Protein AF-A0A0F9MLA1-F1 (afdb_monomer)

Mean predicted aligned error: 2.84 Å

Foldseek 3Di:
DDFPEEFEALAPVSVVVVVVCVVVVGRYHYDYPPDRCPPCRVPPD

Radius of gyration: 11.08 Å; Cα contacts (8 Å, |Δi|>4): 59; chains: 1; bounding box: 34×14×24 Å

Solvent-accessible surface area (backbone atoms only — not comparable to full-atom values): 2781 Å² total; per-residue (Å²): 142,85,57,83,40,78,41,83,41,36,32,63,65,41,48,48,52,45,52,62,40,43,76,70,71,45,49,65,43,79,45,51,94,77,55,76,20,75,53,68,66,63,56,72,134

Secondary structure (DSSP, 8-state):
---SEEEE--SHHHHHHHHHHHTTT--EEEE-SSSTTTTTTTS--

Sequence (45 aa):
MNADVIIVGGGVIGTACAYFLSRRGVQVRVLERNHLGAGASGAPA

Structure (mmCIF, N/CA/C/O backbone):
data_AF-A0A0F9MLA1-F1
#
_entry.id   AF-A0A0F9MLA1-F1
#
loop_
_atom_site.group_PDB
_atom_site.id
_atom_site.type_symbol
_atom_site.label_atom_id
_atom_site.label_alt_id
_atom_site.label_comp_id
_atom_site.label_asym_id
_atom_site.label_entity_id
_atom_site.label_seq_id
_atom_site.pdbx_PDB_ins_code
_atom_site.Cartn_x
_atom_site.Cartn_y
_atom_site.Cartn_z
_atom_site.occupancy
_atom_site.B_iso_or_equiv
_atom_site.auth_seq_id
_atom_site.auth_comp_id
_atom_site.auth_asym_id
_atom_site.auth_atom_id
_atom_site.pdbx_PDB_model_num
ATOM 1 N N . MET A 1 1 ? -19.232 -8.905 -0.630 1.00 58.19 1 MET A N 1
ATOM 2 C CA . MET A 1 1 ? -17.921 -8.238 -0.790 1.00 58.19 1 MET A CA 1
ATOM 3 C C . MET A 1 1 ? -18.137 -6.757 -0.541 1.00 58.19 1 MET A C 1
ATOM 5 O O . MET A 1 1 ? -18.405 -6.035 -1.489 1.00 58.19 1 MET A O 1
ATOM 9 N N . ASN A 1 2 ? -18.058 -6.311 0.712 1.00 85.06 2 ASN A N 1
ATOM 10 C CA . ASN A 1 2 ? -18.234 -4.895 1.043 1.00 85.06 2 ASN A CA 1
ATOM 11 C C . ASN A 1 2 ? -16.870 -4.289 1.393 1.00 85.06 2 ASN A C 1
ATOM 13 O O . ASN A 1 2 ? -15.959 -5.011 1.804 1.00 85.06 2 ASN A O 1
ATOM 17 N N . ALA A 1 3 ? -16.714 -3.005 1.106 1.00 93.94 3 ALA A N 1
ATOM 18 C CA . ALA A 1 3 ? -15.610 -2.162 1.537 1.00 93.94 3 ALA A CA 1
ATOM 19 C C . ALA A 1 3 ? -16.178 -0.747 1.671 1.00 93.94 3 ALA A C 1
ATOM 21 O O . ALA A 1 3 ? -16.960 -0.330 0.816 1.00 93.94 3 ALA A O 1
ATOM 22 N N . ASP A 1 4 ? -15.786 -0.031 2.717 1.00 97.06 4 ASP A N 1
ATOM 23 C CA . ASP A 1 4 ? -16.160 1.372 2.908 1.00 97.06 4 ASP A CA 1
ATOM 24 C C . ASP A 1 4 ? -15.343 2.272 1.972 1.00 97.06 4 ASP A C 1
ATOM 26 O O . ASP A 1 4 ? -15.811 3.312 1.517 1.00 97.06 4 ASP A O 1
ATOM 30 N N . VAL A 1 5 ? -14.107 1.851 1.664 1.00 98.25 5 VAL A N 1
ATOM 31 C CA . VAL A 1 5 ? -13.177 2.568 0.787 1.00 98.25 5 VAL A CA 1
ATOM 32 C C . VAL A 1 5 ? -12.511 1.602 -0.189 1.00 98.25 5 VAL A C 1
ATOM 34 O O . VAL A 1 5 ? -12.000 0.546 0.195 1.00 98.25 5 VAL A O 1
ATOM 37 N N . ILE A 1 6 ? -12.456 2.002 -1.459 1.00 98.12 6 ILE A N 1
ATOM 38 C CA . ILE A 1 6 ? -11.665 1.334 -2.495 1.00 98.12 6 ILE A CA 1
ATOM 39 C C . ILE A 1 6 ? -10.508 2.250 -2.891 1.00 98.12 6 ILE A C 1
ATOM 41 O O . ILE A 1 6 ? -10.716 3.416 -3.216 1.00 98.12 6 ILE A O 1
ATOM 45 N N . ILE A 1 7 ? -9.292 1.708 -2.885 1.00 98.31 7 ILE A N 1
ATOM 46 C CA . ILE A 1 7 ? -8.078 2.384 -3.350 1.00 98.31 7 ILE A CA 1
ATOM 47 C C . ILE A 1 7 ? -7.637 1.725 -4.653 1.00 98.31 7 ILE A C 1
ATOM 49 O O . ILE A 1 7 ? -7.436 0.512 -4.698 1.00 98.31 7 ILE A O 1
ATOM 53 N N . VAL A 1 8 ? -7.469 2.524 -5.705 1.00 98.00 8 VAL A N 1
ATOM 54 C CA . VAL A 1 8 ? -6.956 2.068 -7.002 1.00 98.00 8 VAL A CA 1
ATOM 55 C C . VAL A 1 8 ? -5.492 2.481 -7.117 1.00 98.00 8 VAL A C 1
ATOM 57 O O . VAL A 1 8 ? -5.183 3.670 -7.142 1.00 98.00 8 VAL A O 1
ATOM 60 N N . GLY A 1 9 ? -4.602 1.492 -7.172 1.00 97.81 9 GLY A N 1
ATOM 61 C CA . GLY A 1 9 ? -3.151 1.660 -7.188 1.00 97.81 9 GLY A CA 1
ATOM 62 C C . GLY A 1 9 ? -2.488 1.088 -5.932 1.00 97.81 9 GLY A C 1
ATOM 63 O O . GLY A 1 9 ? -2.674 1.586 -4.824 1.00 97.81 9 GLY A O 1
ATOM 64 N N . GLY A 1 10 ? -1.664 0.059 -6.118 1.00 97.75 10 GLY A N 1
ATOM 65 C CA . GLY A 1 10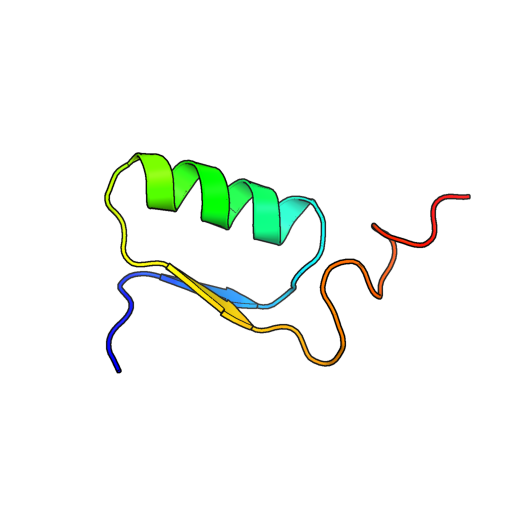 ? -0.898 -0.644 -5.084 1.00 97.75 10 GLY A CA 1
ATOM 66 C C . GLY A 1 10 ? 0.526 -0.116 -4.890 1.00 97.75 10 GLY A C 1
ATOM 67 O O . GLY A 1 10 ? 1.402 -0.869 -4.466 1.00 97.75 10 GLY A O 1
ATOM 68 N N . GLY A 1 11 ? 0.782 1.145 -5.247 1.00 97.88 11 GLY A N 1
ATOM 69 C CA . GLY A 1 11 ? 2.046 1.837 -4.967 1.00 97.88 11 GLY A CA 1
ATOM 70 C C . GLY A 1 11 ? 2.1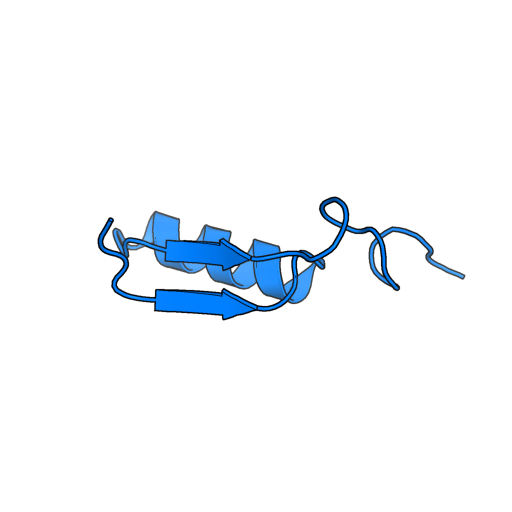45 2.322 -3.515 1.00 97.88 11 GLY A C 1
ATOM 71 O O . GLY A 1 11 ? 1.194 2.200 -2.746 1.00 97.88 11 GLY A O 1
ATOM 72 N N . VAL A 1 12 ? 3.280 2.929 -3.152 1.00 97.56 12 VAL A N 1
ATOM 73 C CA . VAL A 1 12 ? 3.603 3.346 -1.771 1.00 97.56 12 VAL A CA 1
ATOM 74 C C . VAL A 1 12 ? 2.538 4.248 -1.145 1.00 97.56 12 VAL A C 1
ATOM 76 O O . VAL A 1 12 ? 2.194 4.087 0.021 1.00 97.56 12 VAL A O 1
ATOM 79 N N . ILE A 1 13 ? 1.967 5.168 -1.924 1.00 97.81 13 ILE A N 1
ATOM 80 C CA . ILE A 1 13 ? 0.916 6.067 -1.437 1.00 97.81 13 ILE A CA 1
ATOM 81 C C . ILE A 1 13 ? -0.385 5.297 -1.202 1.00 97.81 13 ILE A C 1
ATOM 83 O O . ILE A 1 13 ? -0.992 5.429 -0.142 1.00 97.81 13 ILE A O 1
ATOM 87 N N . GLY A 1 14 ? -0.792 4.449 -2.150 1.00 98.19 14 GLY A N 1
ATOM 88 C CA . GLY A 1 14 ? -2.021 3.664 -2.035 1.00 98.19 14 GLY A CA 1
ATOM 89 C C . GLY A 1 14 ? 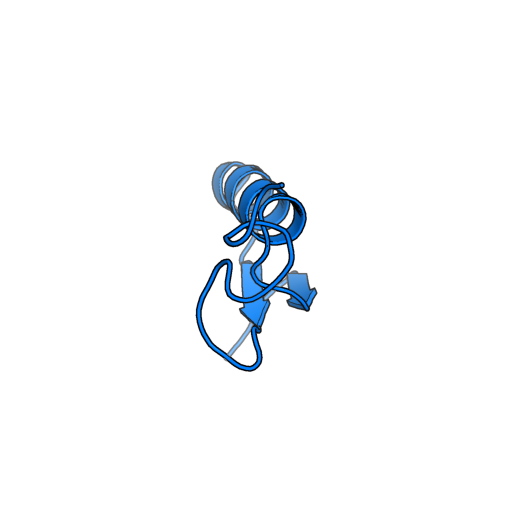-1.980 2.686 -0.860 1.00 98.19 14 GLY A C 1
ATOM 90 O O . GLY A 1 14 ? -2.931 2.608 -0.080 1.00 98.19 14 GLY A O 1
ATOM 91 N N . THR A 1 15 ? -0.854 1.997 -0.668 1.00 97.94 15 THR A N 1
ATOM 92 C CA . THR A 1 15 ? -0.668 1.077 0.461 1.00 97.94 15 THR A CA 1
ATOM 93 C C . THR A 1 15 ? -0.543 1.813 1.793 1.00 97.94 15 THR A C 1
ATOM 95 O O . THR A 1 15 ? -1.110 1.350 2.783 1.00 97.94 15 THR A O 1
ATOM 98 N N . ALA A 1 16 ? 0.101 2.986 1.836 1.00 98.50 16 ALA A N 1
ATOM 99 C CA . ALA A 1 16 ? 0.133 3.824 3.034 1.00 98.50 16 ALA A CA 1
ATOM 100 C C . ALA A 1 16 ? -1.274 4.298 3.432 1.00 98.50 16 ALA A C 1
ATOM 102 O O . ALA A 1 16 ? -1.670 4.148 4.589 1.00 98.50 16 ALA A O 1
ATOM 103 N N . CYS A 1 17 ? -2.065 4.804 2.480 1.00 98.50 17 CYS A N 1
ATOM 104 C CA . CYS A 1 17 ? -3.462 5.171 2.714 1.00 98.50 17 CYS A CA 1
ATOM 105 C C . CYS A 1 17 ? -4.272 3.981 3.246 1.00 98.50 17 CYS A C 1
ATOM 107 O O . CYS A 1 17 ? -4.948 4.116 4.267 1.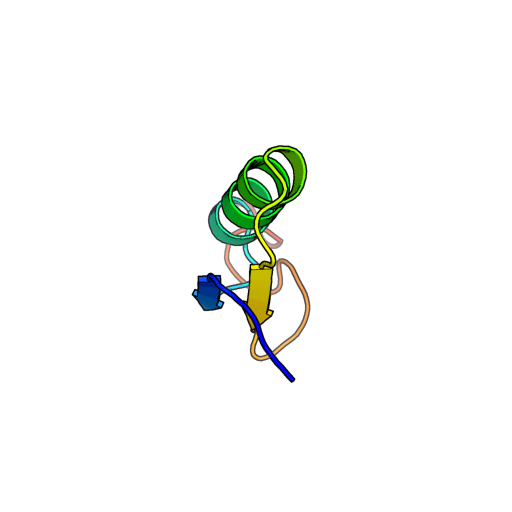00 98.50 17 CYS A O 1
ATOM 109 N N . ALA A 1 18 ? -4.155 2.810 2.611 1.00 98.44 18 ALA A N 1
ATOM 110 C CA . ALA A 1 18 ? -4.831 1.593 3.055 1.00 98.44 18 ALA A CA 1
ATOM 111 C C . ALA A 1 18 ? -4.446 1.218 4.489 1.00 98.44 18 ALA A C 1
ATOM 113 O O . ALA A 1 18 ? -5.314 0.957 5.316 1.00 98.44 18 ALA A O 1
ATOM 114 N N . TYR A 1 19 ? -3.152 1.244 4.807 1.00 98.62 19 TYR A N 1
ATOM 115 C CA . TYR A 1 19 ? -2.639 0.933 6.136 1.00 98.62 19 TYR A CA 1
ATOM 116 C C . TYR A 1 19 ? -3.211 1.868 7.210 1.00 98.62 19 TYR A C 1
ATOM 118 O O . TYR A 1 19 ? -3.750 1.409 8.219 1.00 98.62 19 TYR A O 1
ATOM 126 N N . PHE A 1 20 ? -3.142 3.183 6.995 1.00 98.69 20 PHE A N 1
ATOM 127 C CA . PHE A 1 20 ? -3.605 4.162 7.979 1.00 98.69 20 PHE A CA 1
ATOM 128 C C . PHE A 1 20 ? -5.131 4.214 8.126 1.00 98.69 20 PHE A C 1
ATOM 130 O O . PHE A 1 20 ? -5.614 4.562 9.207 1.00 98.69 20 PHE A O 1
ATOM 137 N N . LEU A 1 21 ? -5.891 3.881 7.080 1.00 98.44 21 LEU A N 1
ATOM 138 C CA . LEU A 1 21 ? -7.348 3.743 7.148 1.00 98.44 21 LEU A CA 1
ATOM 139 C C . LEU A 1 21 ? -7.751 2.452 7.869 1.00 98.44 21 LEU A C 1
ATOM 141 O O . LEU A 1 21 ? -8.557 2.501 8.797 1.00 98.44 21 LEU A O 1
ATOM 145 N N . SER A 1 22 ? -7.121 1.324 7.538 1.00 98.25 22 SER A N 1
ATOM 146 C CA . SER A 1 22 ? -7.354 0.046 8.222 1.00 98.25 22 SER A CA 1
ATOM 147 C C . SER A 1 22 ? -7.035 0.134 9.717 1.00 98.25 22 SER A C 1
ATOM 149 O O . SER A 1 22 ? -7.795 -0.365 10.542 1.00 98.25 22 SER A O 1
ATOM 151 N N . ARG A 1 23 ? -5.972 0.856 10.108 1.00 98.44 23 ARG A N 1
ATOM 152 C CA . ARG A 1 23 ? -5.661 1.126 11.527 1.00 98.44 23 ARG A CA 1
ATOM 153 C C . ARG A 1 23 ? -6.721 1.947 12.265 1.00 98.44 23 ARG A C 1
ATOM 155 O O . ARG A 1 23 ? -6.723 1.943 13.491 1.00 98.44 23 ARG A O 1
ATOM 162 N N . ARG A 1 24 ? -7.597 2.652 11.545 1.00 98.31 24 ARG A N 1
ATOM 163 C CA . ARG A 1 24 ? -8.749 3.384 12.097 1.00 98.31 24 ARG A CA 1
ATOM 164 C C . ARG A 1 24 ? -10.047 2.568 12.044 1.00 98.31 24 ARG A C 1
ATOM 166 O O . ARG A 1 24 ? -11.104 3.115 12.329 1.00 98.31 24 ARG A O 1
ATOM 173 N N . GLY A 1 25 ? -9.975 1.282 11.691 1.00 98.00 25 GLY A N 1
AT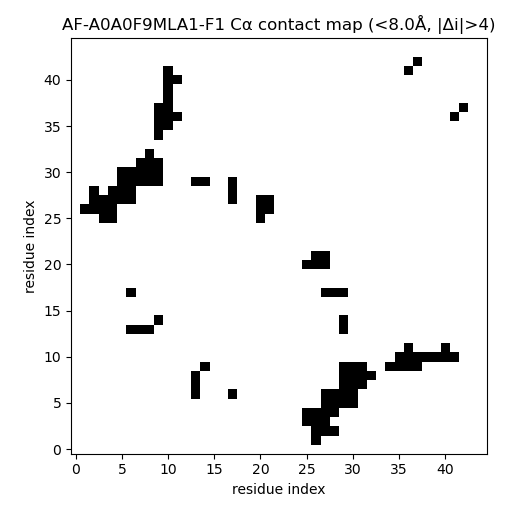OM 174 C CA . GLY A 1 25 ? -11.127 0.378 11.632 1.00 98.00 25 GLY A CA 1
ATOM 175 C C . GLY A 1 25 ? -11.941 0.454 10.338 1.00 98.00 25 GLY A C 1
ATOM 176 O O . GLY A 1 25 ? -13.007 -0.148 10.269 1.00 98.00 25 GLY A O 1
ATOM 177 N N . VAL A 1 26 ? -11.459 1.165 9.315 1.00 98.38 26 VAL A N 1
ATOM 178 C CA . VAL A 1 26 ? -12.144 1.275 8.017 1.00 98.38 26 VAL A CA 1
ATOM 179 C C . VAL A 1 26 ? -11.938 -0.009 7.212 1.00 98.38 26 VAL A C 1
ATOM 181 O O . VAL A 1 26 ? -10.803 -0.481 7.096 1.00 98.38 26 VAL A O 1
ATOM 184 N N . GLN A 1 27 ? -12.994 -0.562 6.603 1.00 98.06 27 GLN A N 1
ATOM 185 C CA . GLN A 1 27 ? -12.834 -1.680 5.671 1.00 98.06 27 GLN A CA 1
ATOM 186 C C . GLN A 1 27 ? -12.347 -1.175 4.314 1.00 98.06 27 GLN A C 1
ATOM 188 O O . GLN A 1 27 ? -13.118 -0.646 3.512 1.00 98.06 27 GLN A O 1
ATOM 193 N N . VAL A 1 28 ? -11.057 -1.361 4.041 1.00 98.19 28 VAL A N 1
ATOM 194 C CA . VAL A 1 28 ? -10.421 -0.905 2.800 1.00 98.19 28 VAL A CA 1
ATOM 195 C C . VAL A 1 28 ? -10.130 -2.073 1.866 1.00 98.19 28 VAL A C 1
ATOM 197 O O . VAL A 1 28 ? -9.643 -3.120 2.293 1.00 98.19 28 VAL A O 1
ATOM 200 N N . ARG A 1 29 ? -10.357 -1.875 0.564 1.00 97.88 29 ARG A N 1
ATOM 201 C CA . ARG A 1 29 ? -9.876 -2.774 -0.492 1.00 97.88 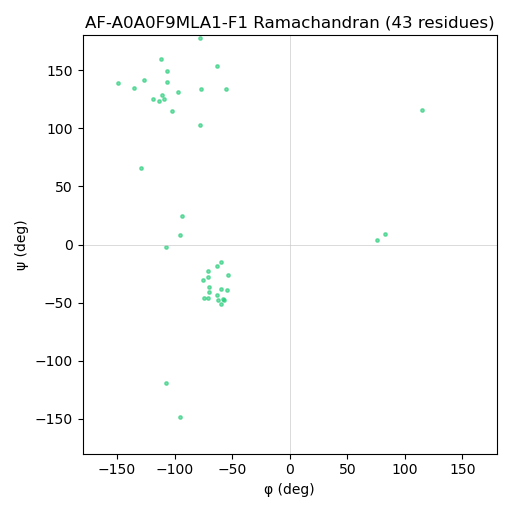29 ARG A CA 1
ATOM 202 C C . ARG A 1 29 ? -8.938 -2.035 -1.440 1.00 97.88 29 ARG A C 1
ATOM 204 O O . ARG A 1 29 ? -9.315 -1.016 -2.007 1.00 97.88 29 ARG A O 1
ATOM 211 N N . VAL A 1 30 ? -7.733 -2.568 -1.632 1.00 97.94 30 VAL A N 1
ATOM 212 C CA . VAL A 1 30 ? -6.765 -2.065 -2.619 1.00 97.94 30 VAL A CA 1
ATOM 213 C C . VAL A 1 30 ? -6.866 -2.909 -3.884 1.00 97.94 30 VAL A C 1
ATOM 21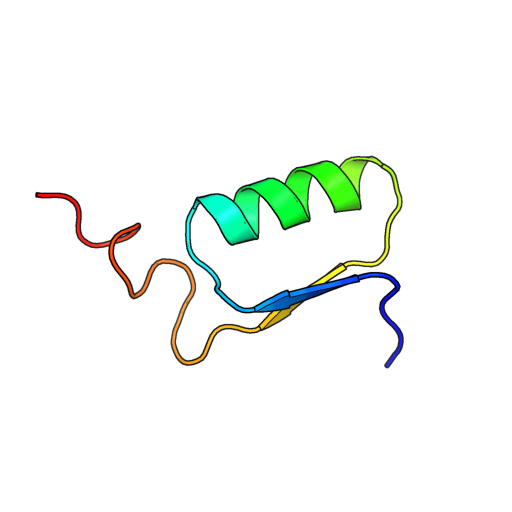5 O O . VAL A 1 30 ? -6.855 -4.136 -3.805 1.00 97.94 30 VAL A O 1
ATOM 218 N N . LEU A 1 31 ? -6.963 -2.254 -5.036 1.00 97.81 31 LEU A N 1
ATOM 219 C CA . LEU A 1 31 ? -6.925 -2.876 -6.353 1.00 97.81 31 LEU A CA 1
ATOM 220 C C . LEU A 1 31 ? -5.658 -2.419 -7.073 1.00 97.81 31 LEU A C 1
ATOM 222 O O . LEU A 1 31 ? -5.438 -1.223 -7.256 1.00 97.81 31 LEU A O 1
ATOM 226 N N . GLU A 1 32 ? -4.844 -3.373 -7.498 1.00 97.62 32 GLU A N 1
ATOM 227 C CA . GLU A 1 32 ? -3.666 -3.157 -8.335 1.00 97.62 32 GLU A CA 1
ATOM 228 C C . GLU A 1 32 ? -3.783 -4.073 -9.553 1.00 97.62 32 GLU A C 1
ATOM 230 O O . GLU A 1 32 ? -4.284 -5.191 -9.440 1.00 97.62 32 GLU A O 1
ATOM 235 N N . ARG A 1 33 ? -3.371 -3.586 -10.726 1.00 97.25 33 ARG A N 1
ATOM 236 C CA . ARG A 1 33 ? -3.455 -4.342 -11.979 1.00 97.25 33 ARG A CA 1
ATOM 237 C C . ARG A 1 33 ? -2.468 -5.506 -11.988 1.00 97.25 33 ARG A C 1
ATOM 239 O O . ARG A 1 33 ? -2.805 -6.573 -12.486 1.00 97.25 33 ARG A O 1
ATOM 246 N N . ASN A 1 34 ? -1.258 -5.265 -11.486 1.00 96.50 34 ASN A N 1
ATOM 247 C CA . ASN A 1 34 ? -0.166 -6.233 -11.477 1.00 96.50 34 ASN A CA 1
ATOM 248 C C . ASN A 1 34 ? 0.069 -6.749 -10.044 1.00 96.50 34 ASN A C 1
ATOM 250 O O . ASN A 1 34 ? -0.822 -7.328 -9.431 1.00 96.50 34 ASN A O 1
ATOM 254 N N . HIS A 1 35 ? 1.263 -6.522 -9.497 1.00 95.94 35 HIS A N 1
ATOM 255 C CA . HIS A 1 35 ? 1.611 -6.785 -8.103 1.00 95.94 35 HIS A CA 1
ATOM 256 C C . HIS A 1 35 ? 1.847 -5.460 -7.365 1.00 95.94 35 HIS A C 1
ATOM 258 O O . HIS A 1 35 ? 2.091 -4.422 -7.985 1.00 95.94 35 HIS A O 1
ATOM 264 N N . LEU A 1 36 ? 1.770 -5.480 -6.033 1.00 96.62 36 LEU A N 1
ATOM 265 C CA . LEU A 1 36 ? 2.046 -4.295 -5.216 1.00 96.62 36 LEU A CA 1
ATOM 266 C C . LEU A 1 36 ? 3.440 -3.743 -5.532 1.00 96.62 36 LEU A C 1
ATOM 268 O O . LEU A 1 36 ? 4.406 -4.496 -5.612 1.00 96.62 36 LEU A O 1
ATOM 272 N N . GLY A 1 37 ? 3.536 -2.429 -5.713 1.00 95.88 37 GLY A N 1
ATOM 273 C CA . GLY A 1 37 ? 4.793 -1.773 -6.062 1.00 95.88 37 GLY A CA 1
ATOM 274 C C . GLY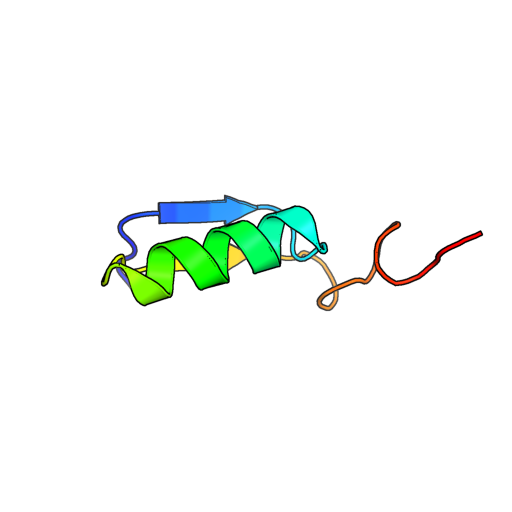 A 1 37 ? 5.243 -1.923 -7.520 1.00 95.88 37 GLY A C 1
ATOM 275 O O . GLY A 1 37 ? 6.286 -1.380 -7.843 1.00 95.88 37 GLY A O 1
ATOM 276 N N . ALA A 1 38 ? 4.477 -2.548 -8.424 1.00 95.31 38 ALA A N 1
ATOM 277 C CA . ALA A 1 38 ? 4.896 -2.768 -9.821 1.00 95.31 38 ALA A CA 1
ATOM 278 C C . ALA A 1 38 ? 5.210 -1.495 -10.644 1.00 95.31 38 ALA A C 1
ATOM 280 O O . ALA A 1 38 ? 5.763 -1.595 -11.737 1.00 95.31 38 ALA A O 1
ATOM 281 N N . GLY A 1 39 ? 4.802 -0.313 -10.170 1.00 93.94 39 GLY A N 1
ATOM 282 C CA . GLY A 1 39 ? 5.108 0.981 -10.789 1.00 93.94 39 GLY A CA 1
ATOM 283 C C . GLY A 1 39 ? 6.332 1.669 -10.173 1.00 93.94 39 GLY A C 1
ATOM 284 O O . GLY A 1 39 ? 7.239 1.028 -9.653 1.00 93.94 39 GLY A O 1
ATOM 285 N N . ALA A 1 40 ? 6.321 3.005 -10.156 1.00 94.12 40 ALA A N 1
ATOM 286 C CA . ALA A 1 40 ? 7.431 3.824 -9.649 1.00 94.12 40 ALA A CA 1
ATOM 287 C C . ALA A 1 40 ? 7.878 3.479 -8.213 1.00 94.12 40 ALA A C 1
ATOM 289 O O . ALA A 1 40 ? 9.027 3.690 -7.851 1.00 94.12 40 ALA A O 1
ATOM 290 N N . SER A 1 41 ? 6.987 2.934 -7.379 1.00 94.69 41 SER A N 1
ATOM 291 C CA . SER A 1 41 ? 7.315 2.571 -5.994 1.00 94.69 41 SER A CA 1
ATOM 292 C C . SER A 1 41 ? 8.235 1.354 -5.852 1.00 94.69 41 SER A C 1
ATOM 294 O O . SER A 1 41 ? 8.862 1.222 -4.808 1.00 94.69 41 SER A O 1
ATOM 296 N N . GLY A 1 42 ? 8.301 0.468 -6.849 1.00 92.75 42 GLY A N 1
ATOM 297 C CA . GLY A 1 42 ? 9.204 -0.692 -6.876 1.00 92.75 42 GLY A CA 1
ATOM 298 C C . GLY A 1 42 ? 10.368 -0.541 -7.855 1.00 92.75 42 GLY A C 1
ATOM 299 O O . GLY A 1 42 ? 11.217 -1.423 -7.923 1.00 92.75 42 GLY A O 1
ATOM 300 N N . ALA A 1 43 ? 10.420 0.573 -8.589 1.00 92.00 43 ALA A N 1
ATOM 301 C CA . ALA A 1 43 ? 11.488 0.922 -9.519 1.00 92.00 43 ALA A CA 1
ATOM 302 C C . ALA A 1 43 ? 12.006 2.346 -9.229 1.00 92.00 43 ALA A C 1
ATOM 304 O O . ALA A 1 43 ? 11.774 3.255 -10.031 1.00 92.00 43 ALA A O 1
ATOM 305 N N . PRO A 1 44 ? 12.638 2.579 -8.061 1.00 81.19 44 PRO A N 1
ATOM 306 C CA . PRO A 1 44 ? 13.301 3.850 -7.787 1.00 81.19 44 PRO A CA 1
ATOM 307 C C . PRO A 1 44 ? 14.465 4.071 -8.769 1.00 81.19 44 PRO A C 1
ATOM 309 O O . PRO A 1 44 ? 15.013 3.106 -9.303 1.00 81.19 44 PRO A O 1
ATOM 312 N N . ALA A 1 45 ? 14.798 5.341 -9.015 1.00 75.50 45 ALA A N 1
ATOM 313 C CA . ALA A 1 45 ? 15.903 5.745 -9.889 1.00 75.50 45 ALA A CA 1
ATOM 314 C C . ALA A 1 45 ? 17.279 5.358 -9.328 1.00 75.50 45 ALA A C 1
ATOM 316 O O . ALA A 1 45 ? 17.425 5.362 -8.082 1.00 75.50 45 ALA A O 1
#

InterPro domains:
  IPR006076 FAD dependent oxidoreductase [PF01266] (4-44)
  IPR036188 FAD/NAD(P)-binding dom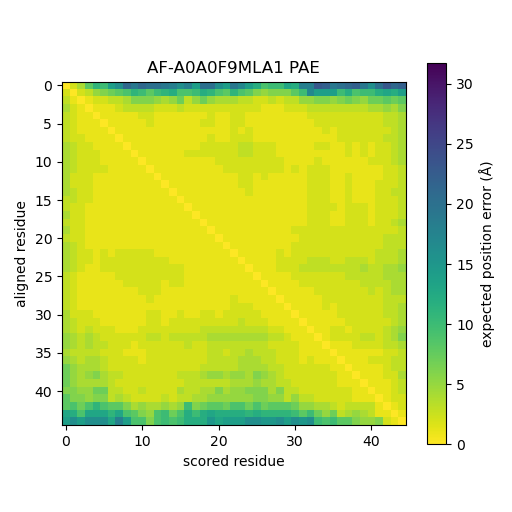ain superfamily [G3DSA:3.50.50.60] (1-45)
  IPR036188 FAD/NAD(P)-binding domain superfamily [SSF51905] (1-44)

pLDDT: mean 95.19, std 7.2, range [58.19, 98.69]

Organism: NCBI:txid412755

Nearest PDB structures (foldseek):
  1m32-assembly3_E  TM=7.816E-01  e=4.408E-01  Salmonella enterica subsp. enterica serovar Typhimurium
  6pk3-assembly1_B  TM=7.921E-01  e=1.224E+00  Arabidopsis thaliana
  4pzu-assembly1_B  TM=4.909E-01  e=1.972E+00  Mycobacterium tuberculosis
  4l0o-assembly3_A  TM=2.856E-01  e=8.243E+00  Helicobacter pylori 26695